Protein AF-A0A9D6R505-F1 (afdb_monomer_lite)

Structure (mmCIF, N/CA/C/O backbone):
data_AF-A0A9D6R505-F1
#
_entry.id   AF-A0A9D6R505-F1
#
loop_
_atom_site.group_PDB
_atom_site.id
_atom_site.type_symbol
_atom_site.label_atom_id
_atom_site.label_alt_id
_atom_site.label_comp_id
_atom_site.label_asym_id
_atom_site.label_entity_id
_atom_site.label_seq_id
_atom_site.pdbx_PDB_ins_code
_atom_site.Cartn_x
_atom_site.Cartn_y
_atom_site.Cartn_z
_atom_site.occupancy
_atom_site.B_iso_or_equiv
_atom_site.auth_seq_id
_atom_site.auth_comp_id
_atom_site.auth_asym_id
_atom_site.auth_atom_id
_atom_site.pdbx_PDB_model_num
ATOM 1 N N . GLY A 1 1 ? -4.467 -0.796 12.348 1.00 91.44 1 GLY A N 1
ATOM 2 C CA . GLY A 1 1 ? -4.252 -0.794 10.894 1.00 91.44 1 GLY A CA 1
ATOM 3 C C . GLY A 1 1 ? -2.886 -1.368 10.613 1.00 91.44 1 GLY A C 1
ATOM 4 O O . GLY A 1 1 ? -2.135 -1.571 11.561 1.00 91.44 1 GLY A O 1
ATOM 5 N N . LEU A 1 2 ? -2.587 -1.631 9.351 1.00 97.62 2 LEU A N 1
ATOM 6 C CA . LEU A 1 2 ? -1.250 -1.972 8.875 1.00 97.62 2 LEU A CA 1
ATOM 7 C C . LEU A 1 2 ? -0.706 -0.768 8.101 1.00 97.62 2 LEU A C 1
ATOM 9 O O . LEU A 1 2 ? -1.429 -0.225 7.273 1.00 97.62 2 LEU A O 1
ATOM 13 N N . ILE A 1 3 ? 0.528 -0.355 8.386 1.00 98.44 3 ILE A N 1
ATOM 14 C CA . ILE A 1 3 ? 1.285 0.592 7.559 1.00 98.44 3 ILE A CA 1
ATOM 15 C C . ILE A 1 3 ? 2.397 -0.224 6.912 1.00 98.44 3 ILE A C 1
ATOM 17 O O . ILE A 1 3 ? 3.141 -0.895 7.628 1.00 98.44 3 ILE A O 1
ATOM 21 N N . ILE A 1 4 ? 2.472 -0.226 5.586 1.00 98.69 4 ILE A N 1
ATOM 22 C CA . ILE A 1 4 ? 3.415 -1.075 4.856 1.00 98.69 4 ILE A CA 1
ATOM 23 C C . ILE A 1 4 ? 3.786 -0.455 3.513 1.00 98.69 4 ILE A C 1
ATOM 25 O O . ILE A 1 4 ? 3.030 0.339 2.950 1.00 98.69 4 ILE A O 1
ATOM 29 N N . GLU A 1 5 ? 4.963 -0.810 3.009 1.00 98.50 5 GLU A N 1
ATOM 30 C CA . GLU A 1 5 ? 5.370 -0.407 1.672 1.00 98.50 5 GLU A CA 1
ATOM 31 C C . GLU A 1 5 ? 4.495 -1.033 0.572 1.00 98.50 5 GLU A C 1
ATOM 33 O O . GLU A 1 5 ? 3.960 -2.134 0.720 1.00 98.50 5 GLU A O 1
ATOM 38 N N . ALA A 1 6 ? 4.392 -0.322 -0.547 1.00 98.31 6 ALA A N 1
ATOM 39 C CA . ALA A 1 6 ? 3.853 -0.811 -1.812 1.00 98.31 6 ALA A CA 1
ATOM 40 C C . ALA A 1 6 ? 4.641 -0.175 -2.963 1.00 98.31 6 ALA A C 1
ATOM 42 O O . ALA A 1 6 ? 4.111 0.585 -3.774 1.00 98.31 6 ALA A O 1
ATOM 43 N N . THR A 1 7 ? 5.947 -0.441 -2.981 1.00 98.44 7 THR A N 1
ATOM 44 C CA . THR A 1 7 ? 6.890 0.193 -3.908 1.00 98.44 7 THR A CA 1
ATOM 45 C C . THR A 1 7 ? 6.517 -0.049 -5.369 1.00 98.44 7 THR A C 1
ATOM 47 O O . THR A 1 7 ? 6.696 0.852 -6.190 1.00 98.44 7 THR A O 1
ATOM 50 N N . TYR A 1 8 ? 5.971 -1.231 -5.674 1.00 98.62 8 TYR A N 1
ATOM 51 C CA . TYR A 1 8 ? 5.639 -1.690 -7.023 1.00 98.62 8 TYR A CA 1
ATOM 52 C C . TYR A 1 8 ? 4.140 -1.974 -7.219 1.00 98.62 8 TYR A C 1
ATOM 54 O O . TYR A 1 8 ? 3.392 -2.159 -6.260 1.00 98.62 8 TYR A O 1
ATOM 62 N N . LEU A 1 9 ? 3.702 -2.042 -8.476 1.00 98.62 9 LEU A N 1
ATOM 63 C CA . LEU A 1 9 ? 2.439 -2.684 -8.861 1.00 98.62 9 LEU A CA 1
ATOM 64 C C . LEU A 1 9 ? 2.681 -4.159 -9.209 1.00 98.62 9 LEU A C 1
ATOM 66 O O . LEU A 1 9 ? 3.813 -4.560 -9.481 1.00 98.62 9 LEU A O 1
ATOM 70 N N . ASP A 1 10 ? 1.629 -4.975 -9.238 1.00 98.56 10 ASP A N 1
ATOM 71 C CA . ASP A 1 10 ? 1.729 -6.417 -9.509 1.00 98.56 10 ASP A CA 1
ATOM 72 C C . ASP A 1 10 ? 2.266 -6.731 -10.909 1.00 98.56 10 ASP A C 1
ATOM 74 O O . ASP A 1 10 ? 2.913 -7.756 -11.108 1.00 98.56 10 ASP A O 1
ATOM 78 N N . VAL A 1 11 ? 2.069 -5.820 -11.868 1.00 98.25 11 VAL A N 1
ATOM 79 C CA . VAL A 1 11 ? 2.667 -5.923 -13.210 1.00 98.25 11 VAL A CA 1
ATOM 80 C C . VAL A 1 11 ? 4.206 -5.955 -13.168 1.00 98.25 11 VAL A C 1
ATOM 82 O O . VAL A 1 11 ? 4.823 -6.507 -14.073 1.00 98.25 11 VAL A O 1
ATOM 85 N N . GLU A 1 12 ? 4.831 -5.439 -12.103 1.00 97.94 12 GLU A N 1
ATOM 86 C CA . GLU A 1 12 ? 6.283 -5.474 -11.868 1.00 97.94 12 GLU A CA 1
ATOM 87 C C . GLU A 1 12 ? 6.662 -6.374 -10.671 1.00 97.94 12 GLU A C 1
ATOM 89 O O . GLU A 1 12 ? 7.658 -6.132 -9.990 1.00 97.94 12 GLU A O 1
ATOM 94 N N . ALA A 1 13 ? 5.897 -7.438 -10.392 1.00 98.19 13 ALA A N 1
ATOM 95 C CA . ALA A 1 13 ? 6.146 -8.325 -9.248 1.00 98.19 13 ALA A CA 1
ATOM 96 C C . ALA A 1 13 ? 7.544 -8.977 -9.238 1.00 98.19 13 ALA A C 1
ATOM 98 O O . ALA A 1 13 ? 8.099 -9.226 -8.164 1.00 98.19 13 ALA A O 1
ATOM 99 N N . ASP A 1 14 ? 8.129 -9.246 -10.406 1.00 98.31 14 ASP A N 1
ATOM 100 C CA . ASP A 1 14 ? 9.487 -9.793 -10.492 1.00 98.31 14 ASP A CA 1
ATOM 101 C C . ASP A 1 14 ? 10.544 -8.758 -10.102 1.00 98.31 14 ASP A C 1
ATOM 103 O O . ASP A 1 14 ? 11.469 -9.088 -9.362 1.00 98.31 14 ASP A O 1
ATOM 107 N N . LEU A 1 15 ? 10.348 -7.496 -10.492 1.00 97.38 15 LEU A N 1
ATOM 108 C CA . LEU A 1 15 ? 11.197 -6.379 -10.082 1.00 97.38 15 LEU A CA 1
ATOM 109 C C . LEU A 1 15 ? 11.077 -6.129 -8.574 1.00 97.38 15 LEU A C 1
ATOM 111 O O . LEU A 1 15 ? 12.078 -5.934 -7.888 1.00 97.38 15 LEU A O 1
ATOM 115 N N . ALA A 1 16 ? 9.856 -6.204 -8.037 1.00 98.19 16 ALA A N 1
ATOM 116 C CA . ALA A 1 16 ? 9.622 -6.133 -6.599 1.00 98.19 16 ALA A CA 1
ATOM 117 C C . ALA A 1 16 ? 10.410 -7.223 -5.859 1.00 98.19 16 ALA A C 1
ATOM 119 O O . ALA A 1 16 ? 11.095 -6.930 -4.884 1.00 98.19 16 ALA A O 1
ATOM 120 N N . ARG A 1 17 ? 10.397 -8.464 -6.364 1.00 98.19 17 ARG A N 1
ATOM 121 C CA . ARG A 1 17 ? 11.170 -9.571 -5.785 1.00 98.19 17 ARG A CA 1
ATOM 122 C C . ARG A 1 17 ? 12.677 -9.338 -5.879 1.00 98.19 17 ARG A C 1
ATOM 124 O O . ARG A 1 17 ? 13.370 -9.540 -4.886 1.00 98.19 17 ARG A O 1
ATOM 131 N N . GLU A 1 18 ? 13.172 -8.928 -7.042 1.00 98.44 18 GLU A N 1
ATOM 132 C CA . GLU A 1 18 ? 14.595 -8.660 -7.280 1.00 98.44 18 GLU A CA 1
ATOM 133 C C . GLU A 1 18 ? 15.138 -7.606 -6.309 1.00 98.44 18 GLU A C 1
ATOM 135 O O . GLU A 1 18 ? 16.170 -7.811 -5.673 1.00 98.44 18 GLU A O 1
ATOM 140 N N . PHE A 1 19 ? 14.391 -6.516 -6.123 1.00 97.62 19 PHE A N 1
ATOM 141 C CA . PHE A 1 19 ? 14.767 -5.421 -5.231 1.00 97.62 19 PHE A CA 1
ATOM 142 C C . PHE A 1 19 ? 14.252 -5.586 -3.794 1.00 97.62 19 PHE A C 1
ATOM 144 O O . PHE A 1 19 ? 14.386 -4.666 -2.995 1.00 97.62 19 PHE A O 1
ATOM 151 N N . SER A 1 20 ? 13.713 -6.759 -3.440 1.00 97.88 20 SER A N 1
ATOM 152 C CA . SER A 1 20 ? 13.235 -7.087 -2.086 1.00 97.88 20 SER A CA 1
ATOM 153 C C . SER A 1 20 ? 12.182 -6.117 -1.526 1.00 97.88 20 SER A C 1
ATOM 155 O O . SER A 1 20 ? 12.186 -5.793 -0.341 1.00 97.88 20 SER A O 1
ATOM 157 N N . HIS A 1 21 ? 11.258 -5.694 -2.383 1.00 98.38 21 HIS A N 1
ATOM 158 C CA . HIS A 1 21 ? 10.128 -4.819 -2.084 1.00 98.38 21 HIS A CA 1
ATOM 159 C C . HIS A 1 21 ? 8.786 -5.521 -2.313 1.00 98.38 21 HIS A C 1
ATOM 161 O O . HIS A 1 21 ? 8.716 -6.622 -2.864 1.00 98.38 21 HIS A O 1
ATOM 167 N N . LEU A 1 22 ? 7.699 -4.859 -1.910 1.00 98.62 22 LEU A N 1
ATOM 168 C CA . LEU A 1 22 ? 6.338 -5.362 -2.099 1.00 98.62 22 LEU A CA 1
ATOM 169 C C . LEU A 1 22 ? 5.603 -4.681 -3.249 1.00 98.62 22 LEU A C 1
ATOM 171 O O . LEU A 1 22 ? 5.821 -3.504 -3.558 1.00 98.62 22 LEU A O 1
ATOM 175 N N . THR A 1 23 ? 4.659 -5.426 -3.826 1.00 98.81 23 THR A N 1
ATOM 176 C CA . THR A 1 23 ? 3.615 -4.862 -4.684 1.00 98.81 23 THR A CA 1
ATOM 177 C C . THR A 1 23 ? 2.409 -4.393 -3.867 1.00 98.81 23 THR A C 1
ATOM 179 O O . THR A 1 23 ? 2.153 -4.906 -2.770 1.00 98.81 23 THR A O 1
ATOM 182 N N . ALA A 1 24 ? 1.613 -3.463 -4.402 1.00 98.75 24 ALA A N 1
ATOM 183 C CA . ALA A 1 24 ? 0.366 -3.028 -3.766 1.00 98.75 24 ALA A CA 1
ATOM 184 C C . ALA A 1 24 ? -0.593 -4.211 -3.535 1.00 98.75 24 ALA A C 1
ATOM 186 O O . ALA A 1 24 ? -1.163 -4.358 -2.449 1.00 98.75 24 ALA A O 1
ATOM 187 N N . LYS A 1 25 ? -0.673 -5.135 -4.500 1.00 98.81 25 LYS A N 1
ATOM 188 C CA . LYS A 1 25 ? -1.397 -6.407 -4.361 1.00 98.81 25 LYS A CA 1
ATOM 189 C C . LYS A 1 25 ? -0.912 -7.262 -3.184 1.00 98.81 25 LYS A C 1
ATOM 191 O O . LYS A 1 25 ? -1.727 -7.822 -2.440 1.00 98.81 25 LYS A O 1
ATOM 196 N N . GLN A 1 26 ? 0.401 -7.392 -2.996 1.00 98.81 26 GLN A N 1
ATOM 197 C CA . GLN A 1 26 ? 0.985 -8.171 -1.897 1.00 98.81 26 GLN A CA 1
ATOM 198 C C . GLN A 1 26 ? 0.708 -7.521 -0.537 1.00 98.81 26 GLN A C 1
ATOM 200 O O . GLN A 1 26 ? 0.267 -8.211 0.387 1.00 98.81 26 GLN A O 1
ATOM 205 N N . ALA A 1 27 ? 0.881 -6.201 -0.435 1.00 98.81 27 ALA A N 1
ATOM 206 C CA . ALA A 1 27 ? 0.557 -5.426 0.759 1.00 98.81 27 ALA A CA 1
ATOM 207 C C . AL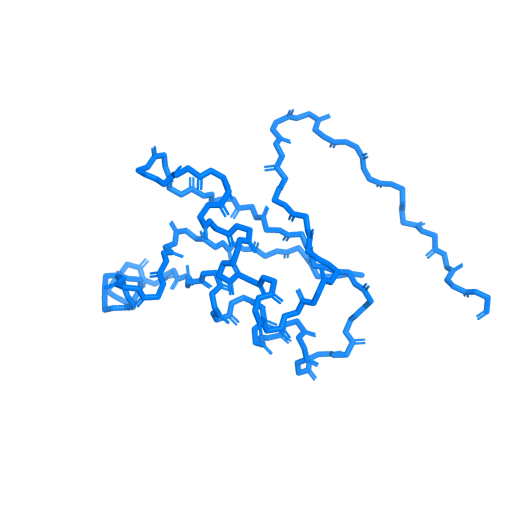A A 1 27 ? -0.924 -5.575 1.155 1.00 98.81 27 ALA A C 1
ATOM 209 O O . ALA A 1 27 ? -1.238 -5.899 2.305 1.00 98.81 27 ALA A O 1
ATOM 210 N N . ALA A 1 28 ? -1.841 -5.432 0.192 1.00 98.88 28 ALA A N 1
ATOM 211 C CA . ALA A 1 28 ? -3.277 -5.607 0.410 1.00 98.88 28 ALA A CA 1
ATOM 212 C C . ALA A 1 28 ? -3.646 -7.040 0.817 1.00 98.88 28 ALA A C 1
ATOM 214 O O . ALA A 1 28 ? -4.451 -7.256 1.728 1.00 98.88 28 ALA A O 1
ATOM 215 N N . THR A 1 29 ? -3.010 -8.037 0.198 1.00 98.81 29 THR A N 1
ATOM 216 C CA . THR A 1 29 ? -3.194 -9.448 0.561 1.00 98.81 29 THR A CA 1
ATOM 217 C C . THR A 1 29 ? -2.764 -9.715 2.000 1.00 98.81 29 THR A C 1
ATOM 219 O O . THR A 1 29 ? -3.469 -10.416 2.731 1.00 98.81 29 THR A O 1
ATOM 222 N N . LEU A 1 30 ? -1.628 -9.157 2.425 1.00 98.75 30 LEU A N 1
ATOM 223 C CA . LEU A 1 30 ? -1.150 -9.294 3.796 1.00 98.75 30 LEU A CA 1
ATOM 224 C C . LEU A 1 30 ? -2.105 -8.625 4.788 1.00 98.75 30 LEU A C 1
ATOM 226 O O . LEU A 1 30 ? -2.466 -9.248 5.784 1.00 98.75 30 LEU A O 1
ATOM 230 N N . ALA A 1 31 ? -2.576 -7.410 4.495 1.00 98.62 31 ALA A N 1
ATOM 231 C CA . ALA A 1 31 ? -3.546 -6.703 5.331 1.00 98.62 31 ALA A CA 1
ATOM 232 C C . ALA A 1 31 ? -4.831 -7.521 5.538 1.00 98.62 31 ALA A C 1
ATOM 234 O O . ALA A 1 31 ? -5.288 -7.697 6.671 1.00 98.62 31 ALA A O 1
ATOM 235 N N . LYS A 1 32 ? -5.367 -8.093 4.452 1.00 98.56 32 LYS A N 1
ATOM 236 C CA . LYS A 1 32 ? -6.547 -8.965 4.491 1.00 98.56 32 LYS A CA 1
ATOM 237 C C . LYS A 1 32 ? -6.315 -10.196 5.364 1.00 98.56 32 LYS A C 1
ATOM 239 O O . LYS A 1 32 ? -7.143 -10.502 6.216 1.00 98.56 32 LYS A O 1
ATOM 244 N N . LYS A 1 33 ? -5.184 -10.886 5.181 1.00 98.56 33 LYS A N 1
ATOM 245 C CA . LYS A 1 33 ? -4.820 -12.073 5.976 1.00 98.56 33 LYS A CA 1
ATOM 246 C C . LYS A 1 33 ? -4.612 -11.747 7.454 1.00 98.56 33 LYS A C 1
ATOM 248 O O . LYS A 1 33 ? -4.972 -12.550 8.305 1.00 98.56 33 LYS A O 1
ATOM 253 N N . ALA A 1 34 ? -4.057 -10.577 7.754 1.00 98.19 34 ALA A N 1
ATOM 254 C CA . ALA A 1 34 ? -3.823 -10.114 9.116 1.00 98.19 34 ALA A CA 1
ATOM 255 C C . ALA A 1 34 ? -5.107 -9.666 9.842 1.00 98.19 34 ALA A C 1
ATOM 257 O O . ALA A 1 34 ? -5.057 -9.394 11.039 1.00 98.19 34 ALA A O 1
ATOM 258 N N . GLY A 1 35 ? -6.244 -9.551 9.142 1.00 96.81 35 GLY A N 1
ATOM 259 C CA . GLY A 1 35 ? -7.510 -9.125 9.742 1.00 96.81 35 GLY A CA 1
ATOM 260 C C . GLY A 1 35 ? -7.480 -7.691 10.283 1.00 96.81 35 GLY A C 1
ATOM 261 O O . GLY A 1 35 ? -8.200 -7.370 11.230 1.00 96.81 35 GLY A O 1
ATOM 262 N N . VAL A 1 36 ? -6.629 -6.817 9.729 1.00 96.25 36 VAL A N 1
ATOM 263 C CA . VAL A 1 36 ? -6.613 -5.402 10.129 1.00 96.25 36 VAL A CA 1
ATOM 264 C C . VAL A 1 36 ? -7.839 -4.675 9.577 1.00 96.25 36 VAL A C 1
ATOM 266 O O . VAL A 1 36 ? -8.404 -5.066 8.566 1.00 96.25 36 VAL A O 1
ATOM 269 N N . ARG A 1 37 ? -8.234 -3.575 10.227 1.00 94.19 37 ARG A N 1
ATOM 270 C CA . ARG A 1 37 ? -9.375 -2.742 9.794 1.00 94.19 37 ARG A CA 1
ATOM 271 C C . ARG A 1 37 ? -9.035 -1.651 8.778 1.00 94.19 37 ARG A C 1
ATOM 273 O O . ARG A 1 37 ? -9.932 -1.010 8.265 1.00 94.19 37 ARG A O 1
ATOM 280 N N . GLN A 1 38 ? -7.754 -1.351 8.591 1.00 96.19 38 GLN A N 1
ATOM 281 C CA . GLN A 1 38 ? -7.313 -0.249 7.737 1.00 96.19 38 GLN A CA 1
ATOM 282 C C . GLN A 1 38 ? -5.899 -0.532 7.249 1.00 96.19 38 GLN A C 1
ATOM 284 O O . GLN A 1 38 ? -5.062 -0.969 8.053 1.00 96.19 38 GLN A O 1
ATOM 289 N N . LEU A 1 39 ? -5.650 -0.274 5.970 1.00 98.44 39 LEU A N 1
ATOM 290 C CA . LEU A 1 39 ? -4.347 -0.394 5.330 1.00 98.44 39 LEU A CA 1
ATOM 291 C C . LEU A 1 39 ? -3.863 0.987 4.889 1.00 98.44 39 LEU A C 1
ATOM 293 O O . LEU A 1 39 ? -4.581 1.706 4.204 1.00 98.44 39 LEU A O 1
ATOM 297 N N . PHE A 1 40 ? -2.637 1.328 5.262 1.00 98.44 40 PHE A N 1
ATOM 298 C CA . PHE A 1 40 ? -1.931 2.514 4.803 1.00 98.44 40 PHE A CA 1
ATOM 299 C C . PHE A 1 40 ? -0.733 2.074 3.969 1.00 98.44 40 PHE A C 1
ATOM 301 O O . PHE A 1 40 ? 0.160 1.388 4.474 1.00 98.44 40 PHE A O 1
ATOM 308 N N . LEU A 1 41 ? -0.725 2.459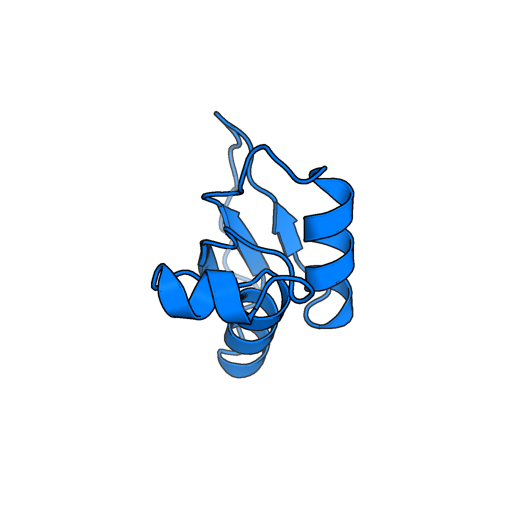 2.701 1.00 98.69 41 LEU A N 1
ATOM 309 C CA . LEU A 1 41 ? 0.375 2.197 1.787 1.00 98.69 41 LEU A CA 1
ATOM 310 C C . LEU A 1 41 ? 1.327 3.387 1.777 1.00 98.69 41 LEU A C 1
ATOM 312 O O . LEU A 1 41 ? 0.894 4.533 1.680 1.00 98.69 41 LEU A O 1
ATOM 316 N N . THR A 1 42 ? 2.620 3.111 1.880 1.00 98.38 42 THR A N 1
ATOM 317 C CA . THR A 1 42 ? 3.690 4.115 1.835 1.00 98.38 42 THR A CA 1
ATOM 318 C C . THR A 1 42 ? 4.838 3.635 0.942 1.00 98.38 42 THR A C 1
ATOM 320 O O . THR A 1 42 ? 4.759 2.549 0.370 1.00 98.38 42 THR A O 1
ATOM 323 N N . HIS A 1 43 ? 5.902 4.435 0.819 1.00 97.62 43 HIS A N 1
ATOM 324 C CA . HIS A 1 43 ? 7.101 4.105 0.042 1.00 97.62 43 HIS A CA 1
ATOM 325 C C . HIS A 1 43 ? 6.765 3.709 -1.406 1.00 97.62 43 HIS A C 1
ATOM 327 O O . HIS A 1 43 ? 7.106 2.632 -1.878 1.00 97.62 43 HIS A O 1
ATOM 333 N N . ILE A 1 44 ? 6.029 4.581 -2.099 1.00 97.56 44 ILE A N 1
ATOM 334 C CA . ILE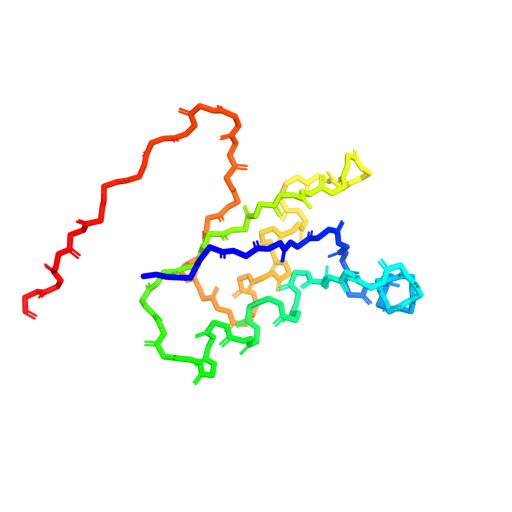 A 1 44 ? 5.536 4.334 -3.457 1.00 97.56 44 ILE A CA 1
ATOM 335 C C . ILE A 1 44 ? 6.566 4.801 -4.487 1.00 97.56 44 ILE A C 1
ATOM 337 O O . ILE A 1 44 ? 7.092 5.914 -4.392 1.00 97.56 44 ILE A O 1
ATOM 341 N N . SER A 1 45 ? 6.825 3.988 -5.515 1.00 96.75 45 SER A N 1
ATOM 342 C CA . SER A 1 45 ? 7.643 4.436 -6.642 1.00 96.75 45 SER A CA 1
ATOM 343 C C . SER A 1 45 ? 6.981 5.608 -7.365 1.00 96.75 45 SER A C 1
ATOM 345 O O . SER A 1 45 ? 5.821 5.544 -7.770 1.00 96.75 45 SER A O 1
ATOM 347 N N . ARG A 1 46 ? 7.766 6.656 -7.637 1.00 95.31 46 ARG A N 1
ATOM 348 C CA . ARG A 1 46 ? 7.329 7.851 -8.384 1.00 95.31 46 ARG A CA 1
ATOM 349 C C . ARG A 1 46 ? 6.877 7.560 -9.822 1.00 95.31 46 ARG A C 1
ATOM 351 O O . ARG A 1 46 ? 6.401 8.468 -10.496 1.00 95.31 46 ARG A O 1
ATOM 358 N N . ARG A 1 47 ? 7.077 6.330 -10.309 1.00 94.75 47 ARG A N 1
ATOM 359 C CA . ARG A 1 47 ? 6.656 5.878 -11.641 1.00 94.75 47 ARG A CA 1
ATOM 360 C C . ARG A 1 47 ? 5.140 5.697 -11.755 1.00 94.75 47 ARG A C 1
ATOM 362 O O . ARG A 1 47 ? 4.616 5.815 -12.858 1.00 94.75 47 ARG A O 1
ATOM 369 N N . TYR A 1 48 ? 4.445 5.428 -10.649 1.00 96.56 48 TYR A N 1
ATOM 370 C CA . TYR A 1 48 ? 3.007 5.162 -10.665 1.00 96.56 48 TYR A CA 1
ATOM 371 C C . TYR A 1 48 ? 2.197 6.369 -10.229 1.00 96.56 48 TYR A C 1
ATOM 373 O O . TYR A 1 48 ? 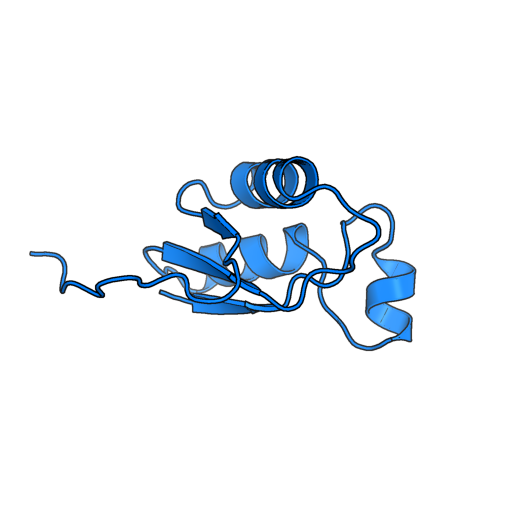2.622 7.171 -9.395 1.00 96.56 48 TYR A O 1
ATOM 381 N N . ARG A 1 49 ? 0.980 6.469 -10.763 1.00 97.25 49 ARG A N 1
ATOM 382 C CA . ARG A 1 49 ? -0.006 7.400 -10.225 1.00 97.25 49 ARG A CA 1
ATOM 383 C C . ARG A 1 49 ? -0.596 6.768 -8.976 1.00 97.25 49 ARG A C 1
ATOM 385 O O . ARG A 1 49 ? -0.906 5.581 -8.966 1.00 97.25 49 ARG A O 1
ATOM 392 N N . GLU A 1 50 ? -0.829 7.584 -7.957 1.00 96.38 50 GLU A N 1
ATOM 393 C CA . GLU A 1 50 ? -1.436 7.144 -6.697 1.00 96.38 50 GLU A CA 1
ATOM 394 C C . GLU A 1 50 ? -2.731 6.347 -6.909 1.00 96.38 50 GLU A C 1
ATOM 396 O O . GLU A 1 50 ? -2.945 5.327 -6.262 1.00 96.38 50 GLU A O 1
ATOM 401 N N . LYS A 1 51 ? -3.559 6.770 -7.874 1.00 97.94 51 LYS A N 1
ATOM 402 C CA . LYS A 1 51 ? -4.801 6.073 -8.216 1.00 97.94 51 LYS A CA 1
ATOM 403 C C . LYS A 1 51 ? -4.585 4.625 -8.665 1.00 97.94 51 LYS A C 1
ATOM 405 O O . LYS A 1 51 ? -5.399 3.783 -8.328 1.00 97.94 51 LYS A O 1
ATOM 410 N N . ASP A 1 52 ? -3.491 4.330 -9.369 1.00 98.44 52 ASP A N 1
ATOM 411 C CA . ASP A 1 52 ? -3.235 2.988 -9.898 1.00 98.44 52 ASP A CA 1
ATOM 412 C C . ASP A 1 52 ? -2.846 2.045 -8.740 1.00 98.44 52 ASP A C 1
ATOM 414 O O . ASP A 1 52 ? -3.307 0.909 -8.664 1.00 98.44 52 ASP A O 1
ATOM 418 N N . VAL A 1 53 ? -2.064 2.556 -7.778 1.00 98.69 53 VAL A N 1
ATOM 419 C CA . VAL A 1 53 ? -1.720 1.860 -6.524 1.00 98.69 53 VAL A CA 1
ATOM 420 C C . VAL A 1 53 ? -2.963 1.617 -5.673 1.00 98.69 53 VAL A C 1
ATOM 422 O O . VAL A 1 53 ? -3.152 0.520 -5.144 1.00 98.69 53 VAL A O 1
ATOM 425 N N . LEU A 1 54 ? -3.813 2.639 -5.546 1.00 98.62 54 LEU A N 1
ATOM 426 C CA . LEU A 1 54 ? -5.052 2.552 -4.786 1.00 98.62 54 LEU A CA 1
ATOM 427 C C . LEU A 1 54 ? -6.009 1.524 -5.401 1.00 98.62 54 LEU A C 1
ATOM 429 O O . LEU A 1 54 ? -6.496 0.664 -4.674 1.00 98.62 54 LEU A O 1
ATOM 433 N N . GLU A 1 55 ? -6.238 1.576 -6.716 1.00 98.69 55 GLU A N 1
ATOM 434 C CA . GLU A 1 55 ? -7.111 0.646 -7.444 1.00 98.69 55 GLU A CA 1
ATOM 435 C C . GLU A 1 55 ? -6.645 -0.812 -7.287 1.00 98.69 55 GLU A C 1
ATOM 437 O O . GLU A 1 55 ? -7.453 -1.684 -6.953 1.00 98.69 55 GLU A O 1
ATOM 442 N N . GLU A 1 56 ? -5.345 -1.087 -7.450 1.00 98.81 56 GLU A N 1
ATOM 443 C CA . GLU A 1 56 ? -4.797 -2.441 -7.291 1.00 98.81 56 GLU A CA 1
ATOM 444 C C . GLU A 1 56 ? -4.976 -2.973 -5.861 1.00 98.81 56 GLU A C 1
ATOM 446 O O . GLU A 1 56 ? -5.386 -4.120 -5.656 1.00 98.81 56 GLU A O 1
ATOM 451 N N . ALA A 1 57 ? -4.700 -2.143 -4.854 1.00 98.81 57 ALA A N 1
ATOM 452 C CA . ALA A 1 57 ? -4.849 -2.538 -3.460 1.00 98.81 57 ALA A CA 1
ATOM 453 C C . ALA A 1 57 ? -6.325 -2.723 -3.060 1.00 98.81 57 ALA A C 1
ATOM 455 O O . ALA A 1 57 ? -6.667 -3.704 -2.387 1.00 98.81 57 ALA A O 1
ATOM 456 N N . GLN A 1 58 ? -7.209 -1.823 -3.510 1.00 98.69 58 GLN A N 1
ATOM 457 C CA . GLN A 1 58 ? -8.646 -1.855 -3.219 1.00 98.69 58 GLN A CA 1
ATOM 458 C C . GLN A 1 58 ? -9.353 -3.076 -3.802 1.00 98.69 58 GLN A C 1
ATOM 460 O O . GLN A 1 58 ? -10.313 -3.565 -3.202 1.00 98.69 58 GLN A O 1
ATOM 465 N N . ALA A 1 59 ? -8.844 -3.638 -4.902 1.00 98.62 59 ALA A N 1
ATOM 466 C CA . ALA A 1 59 ? -9.344 -4.898 -5.448 1.00 98.62 59 ALA A CA 1
ATOM 467 C C . ALA A 1 59 ? -9.239 -6.078 -4.454 1.00 98.62 59 ALA A C 1
ATOM 469 O O . ALA A 1 59 ? -9.957 -7.071 -4.592 1.00 98.62 59 ALA A O 1
ATOM 470 N N . ILE A 1 60 ? -8.366 -5.991 -3.440 1.00 98.75 60 ILE A N 1
ATOM 471 C CA . ILE A 1 60 ? -8.164 -7.041 -2.427 1.00 98.75 60 ILE A CA 1
ATOM 472 C C . ILE A 1 60 ? -8.626 -6.608 -1.035 1.00 98.75 60 ILE A C 1
ATOM 474 O O . ILE A 1 60 ? -9.204 -7.427 -0.308 1.00 98.75 60 ILE A O 1
ATOM 478 N N . PHE A 1 61 ? -8.363 -5.357 -0.657 1.00 98.62 61 PHE A N 1
ATOM 479 C CA . PHE A 1 61 ? -8.666 -4.792 0.654 1.00 98.62 61 PHE A CA 1
ATOM 480 C C . PHE A 1 61 ? -9.380 -3.443 0.469 1.00 98.62 61 PHE A C 1
ATOM 482 O O . PHE A 1 61 ? -8.730 -2.495 0.061 1.00 98.62 61 PHE A O 1
ATOM 489 N N . PRO A 1 62 ? -10.689 -3.311 0.744 1.00 97.94 62 PRO A N 1
ATOM 490 C CA . PRO A 1 62 ? -11.419 -2.068 0.460 1.00 97.94 62 PRO A CA 1
ATOM 491 C C . PRO A 1 62 ? -10.942 -0.834 1.253 1.00 97.94 62 PRO A C 1
ATOM 493 O O . PRO A 1 62 ? -10.865 0.262 0.699 1.00 97.94 62 PRO A O 1
ATOM 496 N N . ASP A 1 63 ? -10.582 -1.004 2.531 1.00 97.50 63 ASP A N 1
ATOM 497 C CA . ASP A 1 63 ? -10.239 0.096 3.452 1.00 97.50 63 ASP A CA 1
ATOM 498 C C . ASP A 1 63 ? -8.760 0.540 3.340 1.00 97.50 63 ASP A C 1
ATOM 500 O O . ASP A 1 63 ? -7.995 0.507 4.313 1.00 97.50 63 ASP A O 1
ATOM 504 N N . VAL A 1 64 ? -8.340 0.930 2.132 1.00 98.31 64 VAL A N 1
ATOM 505 C CA . VAL A 1 64 ? -6.970 1.386 1.811 1.00 98.31 64 VAL A CA 1
ATOM 506 C C . VAL A 1 64 ? -6.867 2.904 1.761 1.00 98.31 64 VAL A C 1
ATOM 508 O O . VAL A 1 64 ? -7.731 3.585 1.216 1.00 98.31 64 VAL A O 1
ATOM 511 N N . VAL A 1 65 ? -5.740 3.416 2.251 1.00 98.00 65 VAL A N 1
ATOM 512 C CA . VAL A 1 65 ? -5.254 4.775 2.014 1.00 98.00 65 VAL A CA 1
ATOM 513 C C . VAL A 1 65 ? -3.839 4.694 1.443 1.00 98.00 65 VAL A C 1
ATOM 515 O O . VAL A 1 65 ? -3.002 3.972 1.983 1.00 98.00 65 VAL A O 1
ATOM 518 N N . VAL A 1 66 ? -3.551 5.444 0.378 1.00 98.19 66 VAL A N 1
ATOM 519 C CA . VAL A 1 66 ? -2.168 5.703 -0.049 1.00 98.19 66 VAL A CA 1
ATOM 520 C C . VAL A 1 66 ? -1.717 6.987 0.637 1.00 98.19 66 VAL A C 1
ATOM 522 O O . VAL A 1 66 ? -2.305 8.040 0.410 1.00 98.19 66 VAL A O 1
ATOM 525 N N . ALA A 1 67 ? -0.736 6.879 1.529 1.00 97.44 67 ALA A N 1
ATOM 526 C CA . ALA A 1 67 ? -0.286 7.994 2.350 1.00 97.44 67 ALA A CA 1
ATOM 527 C C . ALA A 1 67 ? 0.543 8.989 1.531 1.00 97.44 67 ALA A C 1
ATOM 529 O O . A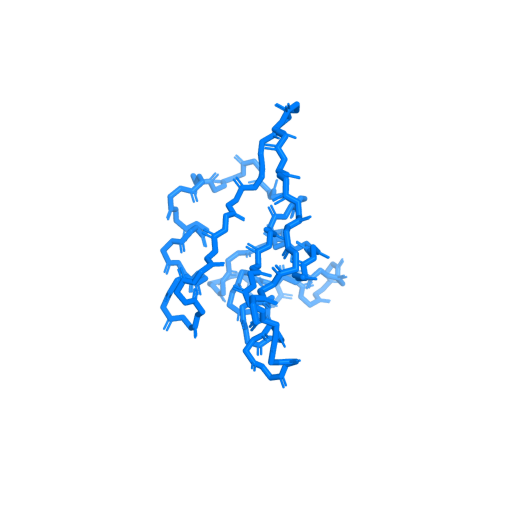LA A 1 67 ? 1.402 8.594 0.737 1.00 97.44 67 ALA A O 1
ATOM 530 N N . ARG A 1 68 ? 0.321 10.278 1.783 1.00 95.56 68 ARG A N 1
ATOM 531 C CA . ARG A 1 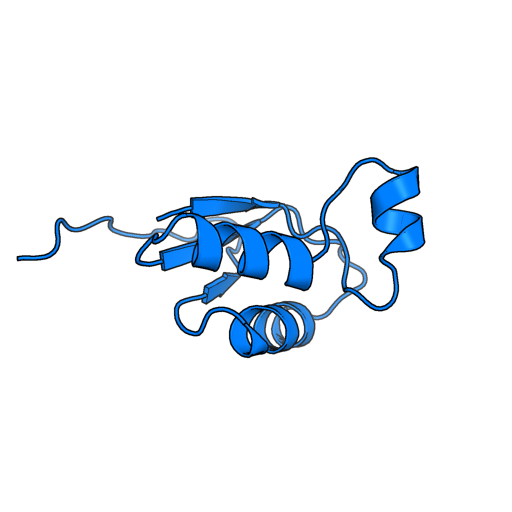68 ? 1.107 11.391 1.248 1.00 95.56 68 ARG A CA 1
ATOM 532 C C . ARG A 1 68 ? 1.959 12.029 2.332 1.00 95.56 68 ARG A C 1
ATOM 534 O O . ARG A 1 68 ? 1.711 11.880 3.531 1.00 95.56 68 ARG A O 1
ATOM 541 N N . ASP A 1 69 ? 2.958 12.783 1.893 1.00 95.56 69 ASP A N 1
ATOM 542 C CA . ASP A 1 69 ? 3.772 13.591 2.791 1.00 95.56 69 ASP A CA 1
ATOM 543 C C . ASP A 1 69 ? 2.874 14.497 3.641 1.00 95.56 69 ASP A C 1
ATOM 545 O O . ASP A 1 69 ? 2.005 15.202 3.127 1.00 95.56 69 ASP A O 1
ATOM 549 N N . PHE A 1 70 ? 3.118 14.473 4.952 1.00 96.94 70 PHE A N 1
ATOM 550 C CA . PHE A 1 70 ? 2.376 15.219 5.973 1.00 96.94 70 PHE A CA 1
ATOM 551 C C . PHE A 1 70 ? 0.919 14.788 6.220 1.00 96.94 70 PHE A C 1
ATOM 553 O O . PHE A 1 70 ? 0.242 15.443 7.018 1.00 96.94 70 PHE A O 1
ATOM 560 N N . ASP A 1 71 ? 0.443 13.683 5.636 1.00 96.44 71 ASP A N 1
ATOM 561 C CA . ASP A 1 71 ? -0.874 13.141 5.978 1.00 96.44 71 ASP A CA 1
ATOM 562 C C . ASP A 1 71 ? -0.970 12.787 7.471 1.00 96.44 71 ASP A C 1
ATOM 564 O O . ASP A 1 71 ? -0.051 12.235 8.084 1.00 96.44 71 ASP A O 1
ATOM 568 N N . GLN A 1 72 ? -2.127 13.088 8.065 1.00 95.94 72 GLN A N 1
ATOM 569 C CA . GLN A 1 72 ? -2.435 12.769 9.456 1.00 95.94 72 GLN A CA 1
ATOM 570 C C . GLN A 1 72 ? -3.639 11.838 9.534 1.00 95.94 72 GLN A C 1
ATOM 572 O O . GLN A 1 72 ? -4.736 12.160 9.075 1.00 95.94 72 GLN A O 1
ATOM 577 N N . HIS A 1 73 ? -3.456 10.696 10.196 1.00 92.25 73 HIS A N 1
ATOM 578 C CA . HIS A 1 73 ? -4.516 9.715 10.394 1.00 92.25 73 HIS A CA 1
ATOM 579 C C . HIS A 1 73 ? -4.747 9.456 11.878 1.00 92.25 73 HIS A C 1
ATOM 581 O O . HIS A 1 73 ? -3.846 9.063 12.620 1.00 92.25 73 HIS A O 1
ATOM 587 N N . LYS A 1 74 ? -5.991 9.646 12.319 1.00 91.75 74 LYS A N 1
ATOM 588 C CA . LYS A 1 74 ? -6.390 9.362 13.695 1.00 91.75 74 LYS A CA 1
ATOM 589 C C . LYS A 1 74 ? -6.759 7.889 13.837 1.00 91.75 74 LYS A C 1
ATOM 591 O O . LYS A 1 74 ? -7.757 7.438 13.281 1.00 91.75 74 LYS A O 1
ATOM 596 N N . ILE A 1 75 ? -5.997 7.155 14.644 1.00 88.69 75 ILE A N 1
ATOM 597 C CA . ILE A 1 75 ? -6.324 5.766 14.973 1.00 88.69 75 ILE A CA 1
ATOM 598 C C . ILE A 1 75 ? -7.317 5.746 16.133 1.00 88.69 75 ILE A C 1
ATOM 600 O O . ILE A 1 75 ? -6.980 6.076 17.270 1.00 88.69 75 ILE A O 1
ATOM 604 N N . VAL A 1 76 ? -8.554 5.344 15.845 1.00 85.00 76 VAL A N 1
ATOM 605 C CA . VAL A 1 76 ? -9.605 5.161 16.854 1.00 85.00 76 VAL A CA 1
ATOM 606 C C . VAL A 1 76 ? -9.799 3.677 17.165 1.00 85.00 76 VAL A C 1
ATOM 608 O O . VAL A 1 76 ? -9.733 2.815 16.281 1.00 85.00 76 VAL A O 1
ATOM 611 N N . LYS A 1 77 ? -10.041 3.347 18.439 1.00 79.38 77 LYS A N 1
ATOM 612 C CA . LYS A 1 77 ? -10.525 2.011 18.801 1.00 79.38 77 LYS A CA 1
ATOM 613 C C . LYS A 1 77 ? -11.959 1.880 18.278 1.00 79.38 77 LYS A C 1
ATOM 615 O O . LYS A 1 77 ? -12.796 2.721 18.588 1.00 79.38 77 LYS A O 1
ATOM 620 N N . GLY A 1 78 ? -12.222 0.859 17.460 1.00 71.56 78 GLY A N 1
ATOM 621 C CA . GLY A 1 78 ? -13.595 0.460 17.146 1.00 71.56 78 GLY A CA 1
ATOM 622 C C . GLY A 1 78 ? -14.331 0.097 18.434 1.00 71.56 78 GLY A C 1
ATOM 623 O O . GLY A 1 78 ? -13.688 -0.412 19.356 1.00 71.56 78 GLY A O 1
ATOM 624 N N . LYS A 1 79 ? -15.620 0.445 18.485 1.00 57.91 79 LYS A N 1
ATOM 625 C CA . LYS A 1 79 ? -16.521 0.106 19.592 1.00 57.91 79 LYS A CA 1
ATOM 626 C C . LYS A 1 79 ? -16.562 -1.398 19.832 1.00 57.91 79 LYS A C 1
ATOM 628 O O . LYS A 1 79 ? -16.456 -2.140 18.830 1.00 57.91 79 LYS A O 1
#

Secondary structure (DSSP, 8-state):
-EEEE--B-GGGHHHHHHTT--BHHHHHHHHHHTT-S-EEEES--TTS-HHHHHHHHHTT-SSEEE--TT-----PPP-

pLDDT: mean 96.3, std 6.04, range [57.91, 98.88]

Foldseek 3Di:
DDEFEAQAAPVCVVVCVVVVHHHLLRQLQVCVVVVDPAYEYENYHPVDDPVVSLVNSCVRHVRYDHDDPPDDDDDDDDD

Sequence (79 aa):
GLIIEATYLDVEADLAREFSHLTAKQAATLAKKAGVRQLFLTHISRRYREKDVLEEAQAIFPDVVVARDFDQHKIVKGK

Radius of gyration: 12.21 Å; chains: 1; bounding box: 31×27×33 Å